Protein AF-A0A2P5WLY3-F1 (afdb_monomer)

pLDDT: mean 78.1, std 9.96, range [48.72, 91.94]

Structure (mmCIF, N/CA/C/O backbone):
data_AF-A0A2P5WLY3-F1
#
_entry.id   AF-A0A2P5WLY3-F1
#
loop_
_atom_site.group_PDB
_atom_site.id
_atom_site.type_symbol
_atom_site.label_atom_id
_atom_site.label_alt_id
_atom_site.label_comp_id
_atom_site.label_asym_id
_atom_site.label_entity_id
_atom_site.label_seq_id
_atom_site.pdbx_PDB_ins_code
_atom_site.Cartn_x
_atom_site.Cartn_y
_atom_site.Cartn_z
_atom_site.occupancy
_atom_site.B_iso_or_equiv
_atom_site.auth_seq_id
_atom_site.auth_comp_id
_atom_site.auth_asym_id
_atom_site.auth_atom_id
_atom_site.pdbx_PDB_model_num
ATOM 1 N N . MET A 1 1 ? 1.131 -10.738 -15.470 1.00 48.72 1 MET A N 1
ATOM 2 C CA . MET A 1 1 ? 1.550 -10.170 -14.167 1.00 48.72 1 MET A CA 1
ATOM 3 C C . MET A 1 1 ? 1.816 -11.318 -13.208 1.00 48.72 1 MET A C 1
ATOM 5 O O . MET A 1 1 ? 1.008 -12.237 -13.180 1.00 48.72 1 MET A O 1
ATOM 9 N N . GLN A 1 2 ? 2.926 -11.305 -12.468 1.00 55.12 2 GLN A N 1
ATOM 10 C CA . GLN A 1 2 ? 3.173 -12.323 -11.440 1.00 55.12 2 GLN A CA 1
ATOM 11 C C . GLN A 1 2 ? 2.247 -12.084 -10.231 1.00 55.12 2 GLN A C 1
ATOM 13 O O . GLN A 1 2 ? 2.078 -10.929 -9.822 1.00 55.12 2 GLN A O 1
ATOM 18 N N . PRO A 1 3 ? 1.616 -13.134 -9.677 1.00 58.47 3 PRO A N 1
ATOM 19 C CA . PRO A 1 3 ? 0.773 -13.006 -8.500 1.00 58.47 3 PRO A CA 1
ATOM 20 C C . PRO A 1 3 ? 1.634 -12.713 -7.271 1.00 58.47 3 PRO A C 1
ATOM 22 O O . PRO A 1 3 ? 2.699 -13.298 -7.076 1.00 58.47 3 PRO A O 1
ATOM 25 N N . LEU A 1 4 ? 1.154 -11.805 -6.429 1.00 64.69 4 LEU A N 1
ATOM 26 C CA . LEU A 1 4 ? 1.794 -11.501 -5.158 1.00 64.69 4 LEU A CA 1
ATOM 27 C C . LEU A 1 4 ? 1.808 -12.759 -4.265 1.00 64.69 4 LEU A C 1
ATOM 29 O O . LEU A 1 4 ? 0.765 -13.412 -4.138 1.00 64.69 4 LEU A O 1
ATOM 33 N N . PRO A 1 5 ? 2.927 -13.087 -3.592 1.00 77.06 5 PRO A N 1
ATOM 34 C CA . PRO A 1 5 ? 2.974 -14.225 -2.685 1.00 77.06 5 PRO A CA 1
ATOM 35 C C . PRO A 1 5 ? 1.998 -14.012 -1.522 1.00 77.06 5 PRO A C 1
ATOM 37 O O . PRO A 1 5 ? 2.164 -13.086 -0.728 1.00 77.06 5 PRO A O 1
ATOM 40 N N . LEU A 1 6 ? 0.991 -14.882 -1.399 1.00 75.50 6 LEU A N 1
ATOM 41 C CA . LEU A 1 6 ? -0.061 -14.776 -0.378 1.00 75.50 6 LEU A CA 1
ATOM 42 C C . LEU A 1 6 ? 0.517 -14.621 1.037 1.00 75.50 6 LEU A C 1
ATOM 44 O O . LEU A 1 6 ? 0.037 -13.799 1.808 1.00 75.50 6 LEU A O 1
ATOM 48 N N . ARG A 1 7 ? 1.589 -15.357 1.350 1.00 76.31 7 ARG A N 1
ATOM 49 C CA . ARG A 1 7 ? 2.266 -15.312 2.653 1.00 76.31 7 ARG A CA 1
ATOM 50 C C . ARG A 1 7 ? 2.779 -13.913 3.007 1.00 76.31 7 ARG A C 1
ATOM 52 O O . ARG A 1 7 ? 2.525 -13.440 4.106 1.00 76.31 7 ARG A O 1
ATOM 59 N N . ALA A 1 8 ? 3.416 -13.228 2.058 1.00 74.12 8 ALA A N 1
ATOM 60 C CA . ALA A 1 8 ? 3.958 -11.892 2.291 1.00 74.12 8 ALA A CA 1
ATOM 61 C C . ALA A 1 8 ? 2.843 -10.869 2.566 1.00 74.12 8 ALA A C 1
ATOM 63 O O . ALA A 1 8 ? 2.964 -10.034 3.457 1.00 74.12 8 ALA A O 1
ATOM 64 N N . ALA A 1 9 ? 1.718 -10.978 1.856 1.00 71.38 9 ALA A N 1
ATOM 65 C CA . ALA A 1 9 ? 0.553 -10.142 2.118 1.00 71.38 9 ALA A CA 1
ATOM 66 C C . ALA A 1 9 ? -0.061 -10.423 3.507 1.00 71.38 9 ALA A C 1
ATOM 68 O O . ALA A 1 9 ? -0.432 -9.490 4.216 1.00 71.38 9 ALA A O 1
ATOM 69 N N . GLN A 1 10 ? -0.131 -11.693 3.923 1.00 76.75 10 GLN A N 1
ATOM 70 C CA . GLN A 1 10 ? -0.659 -12.084 5.236 1.00 76.75 10 GLN A CA 1
ATOM 71 C C . GLN A 1 10 ? 0.210 -11.570 6.390 1.00 76.75 10 GLN A C 1
ATOM 73 O O . GLN A 1 10 ? -0.325 -11.048 7.368 1.00 76.75 10 GLN A O 1
ATOM 78 N N . ASP A 1 11 ? 1.535 -11.690 6.273 1.00 78.94 11 ASP A N 1
ATOM 79 C CA . ASP A 1 11 ? 2.481 -11.213 7.289 1.00 78.94 11 ASP A CA 1
ATOM 80 C C . ASP A 1 11 ? 2.361 -9.696 7.492 1.00 78.94 11 ASP A C 1
ATOM 82 O O . ASP A 1 11 ? 2.339 -9.197 8.619 1.00 78.94 11 ASP A O 1
ATOM 86 N N . LEU A 1 12 ? 2.175 -8.965 6.397 1.00 74.06 12 LEU A N 1
ATOM 87 C CA . LEU A 1 12 ? 1.971 -7.528 6.418 1.00 74.06 12 LEU A CA 1
ATOM 88 C C . LEU A 1 12 ? 0.653 -7.093 7.079 1.00 74.06 12 LEU A C 1
ATOM 90 O O . LEU A 1 12 ? 0.618 -6.085 7.783 1.00 74.06 12 LEU A O 1
ATOM 94 N N . VAL A 1 13 ? -0.439 -7.839 6.904 1.00 72.31 13 VAL A N 1
ATOM 95 C CA . VAL A 1 13 ? -1.706 -7.488 7.567 1.00 72.31 13 VAL A CA 1
ATOM 96 C C . VAL A 1 13 ? -1.710 -7.867 9.044 1.00 72.31 13 VAL A C 1
ATOM 98 O O . VAL A 1 13 ? -2.267 -7.126 9.856 1.00 72.31 13 VAL A O 1
ATOM 101 N N . ARG A 1 14 ? -1.020 -8.945 9.434 1.00 76.75 14 ARG A N 1
ATOM 102 C CA . ARG A 1 14 ? -0.769 -9.243 10.855 1.00 76.75 14 ARG A CA 1
ATOM 103 C C . ARG A 1 14 ? -0.043 -8.101 11.556 1.00 76.75 14 ARG A C 1
ATOM 105 O O . ARG A 1 14 ? -0.364 -7.797 12.701 1.00 76.75 14 ARG A O 1
ATOM 112 N N . PHE A 1 15 ? 0.896 -7.458 10.867 1.00 71.38 15 PHE A N 1
ATOM 113 C CA . PHE A 1 15 ? 1.606 -6.299 11.394 1.00 71.38 15 PHE A CA 1
ATOM 114 C C . PHE A 1 15 ? 0.650 -5.139 11.708 1.00 71.38 15 PHE A C 1
ATOM 116 O O . PHE A 1 15 ? 0.653 -4.647 12.832 1.00 71.38 15 PHE A O 1
ATOM 123 N N . LEU A 1 16 ? -0.258 -4.788 10.789 1.00 67.00 16 LEU A N 1
ATOM 124 C CA . LEU A 1 16 ? -1.274 -3.748 11.025 1.00 67.00 16 LEU A CA 1
ATOM 125 C C . LEU A 1 16 ? -2.272 -4.076 12.143 1.00 67.00 16 LEU A C 1
ATOM 127 O O . LEU A 1 16 ? -2.874 -3.175 12.719 1.00 67.00 16 LEU A O 1
ATOM 131 N N . HIS A 1 17 ? -2.490 -5.358 12.433 1.00 71.69 17 HIS A N 1
ATOM 132 C CA . HIS A 1 17 ? -3.401 -5.783 13.495 1.00 71.69 17 HIS A CA 1
ATOM 133 C C . HIS A 1 17 ? -2.794 -5.654 14.895 1.00 71.69 17 HIS A C 1
ATOM 135 O O . HIS A 1 17 ? -3.508 -5.853 15.882 1.00 71.69 17 HIS A O 1
ATOM 141 N N . GLN A 1 18 ? -1.506 -5.315 15.014 1.00 69.94 18 GLN A N 1
ATOM 142 C CA . GLN A 1 18 ? -0.886 -5.153 16.322 1.00 69.94 18 GLN A CA 1
ATOM 143 C C . GLN A 1 18 ? -1.520 -3.986 17.103 1.00 69.94 18 GLN A C 1
ATOM 145 O O . GLN A 1 18 ? -1.856 -2.954 16.516 1.00 69.94 18 GLN A O 1
ATOM 150 N N . PRO A 1 19 ? -1.627 -4.090 18.444 1.00 67.69 19 PRO A N 1
ATOM 151 C CA . PRO A 1 19 ? -2.237 -3.059 19.292 1.00 67.69 19 PRO A CA 1
ATOM 152 C C . PRO A 1 19 ? -1.613 -1.669 19.129 1.00 67.69 19 PRO A C 1
ATOM 154 O O . PRO A 1 19 ? -2.285 -0.658 19.326 1.00 67.69 19 PRO A O 1
ATOM 157 N N . ILE A 1 20 ? -0.337 -1.623 18.736 1.00 65.69 20 ILE A N 1
ATOM 158 C CA . ILE A 1 20 ? 0.401 -0.393 18.441 1.00 65.69 20 ILE A CA 1
ATOM 159 C C . ILE A 1 20 ? -0.327 0.424 17.366 1.00 65.69 20 ILE A C 1
ATOM 161 O O . ILE A 1 20 ? -0.519 1.619 17.560 1.00 65.69 20 ILE A O 1
ATOM 165 N N . TYR A 1 21 ? -0.829 -0.214 16.305 1.00 63.91 21 TYR A N 1
ATOM 166 C CA . TYR A 1 21 ?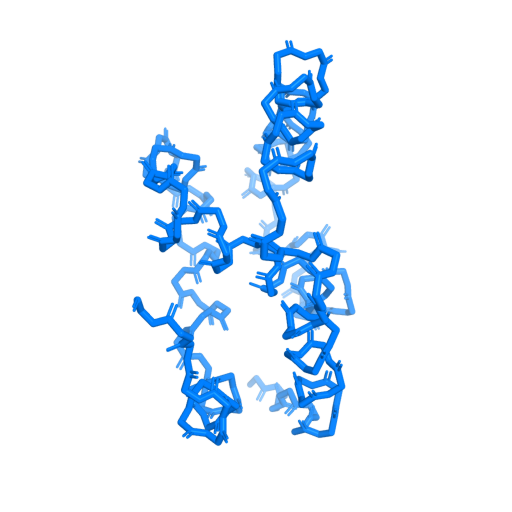 -1.518 0.457 15.198 1.00 63.91 21 TYR A CA 1
ATOM 167 C C . TYR A 1 21 ? -2.953 0.889 15.534 1.00 63.91 21 TYR A C 1
ATOM 169 O O . TYR A 1 21 ? -3.497 1.761 14.863 1.00 63.91 21 TYR A O 1
ATOM 177 N N . ARG A 1 22 ? -3.565 0.339 16.594 1.00 65.75 22 ARG A N 1
ATOM 178 C CA . ARG A 1 22 ? -4.923 0.705 17.050 1.00 65.75 22 ARG A CA 1
ATOM 179 C C . ARG A 1 22 ? -4.948 1.813 18.114 1.00 65.75 22 ARG A C 1
ATOM 181 O O . ARG A 1 22 ? -6.019 2.316 18.444 1.00 65.75 22 ARG A O 1
ATOM 188 N N . ASN A 1 23 ? -3.801 2.207 18.668 1.00 69.38 23 ASN A N 1
ATOM 189 C CA . ASN A 1 23 ? -3.732 3.144 19.793 1.00 69.38 23 ASN A CA 1
ATOM 190 C C . ASN A 1 23 ? -3.788 4.621 19.342 1.00 69.38 23 ASN A C 1
ATOM 192 O O . ASN A 1 23 ? -3.161 5.017 18.360 1.00 69.38 23 ASN A O 1
ATOM 196 N N . GLN A 1 24 ? -4.465 5.476 20.116 1.00 68.69 24 GLN A N 1
ATOM 197 C CA . GLN A 1 24 ? -4.499 6.930 19.925 1.00 68.69 24 GLN A CA 1
ATOM 198 C C . GLN A 1 24 ? -3.102 7.572 19.882 1.00 68.69 24 GLN A C 1
ATOM 200 O O . GLN A 1 24 ? -2.883 8.503 19.110 1.00 68.69 24 GLN A O 1
ATOM 205 N N . ARG A 1 25 ? -2.124 7.047 20.634 1.00 71.62 25 ARG A N 1
ATOM 206 C CA . ARG A 1 25 ? -0.726 7.516 20.560 1.00 71.62 25 ARG A CA 1
ATOM 207 C C . ARG A 1 25 ? -0.112 7.330 19.170 1.00 71.62 25 ARG A C 1
ATOM 209 O O . ARG A 1 25 ? 0.605 8.207 18.703 1.00 71.62 25 ARG A O 1
ATOM 216 N N . PHE A 1 26 ? -0.422 6.225 18.496 1.00 74.44 26 PHE A N 1
ATOM 217 C CA . PHE A 1 26 ? 0.050 5.973 17.137 1.00 74.44 26 PHE A CA 1
ATOM 218 C C . PHE A 1 26 ? -0.671 6.853 16.114 1.00 74.44 26 PHE A C 1
ATOM 220 O O . PHE A 1 26 ? -0.029 7.374 15.208 1.00 74.44 26 PHE A O 1
ATOM 227 N N . LYS A 1 27 ? -1.974 7.107 16.299 1.00 70.19 27 LYS A N 1
ATOM 228 C CA . LYS A 1 27 ? -2.722 8.073 15.473 1.00 70.19 27 LYS A CA 1
ATOM 229 C C . LYS A 1 27 ? -2.112 9.477 15.551 1.00 70.19 27 LYS A C 1
ATOM 231 O O . LYS A 1 27 ? -1.902 10.101 14.518 1.00 70.19 27 LYS A O 1
ATOM 236 N N . LEU A 1 28 ? -1.756 9.938 16.753 1.00 72.25 28 LEU A N 1
ATOM 237 C CA . LEU A 1 28 ? -1.082 11.227 16.960 1.00 72.25 28 LEU A CA 1
ATOM 238 C C . LEU A 1 28 ? 0.321 11.255 16.344 1.00 72.25 28 LEU A C 1
ATOM 240 O O . LEU A 1 28 ? 0.683 12.225 15.683 1.00 72.25 28 LEU A O 1
ATOM 244 N N . TRP A 1 29 ? 1.091 10.180 16.519 1.00 77.12 29 TRP A N 1
ATOM 245 C CA . TRP A 1 29 ? 2.399 10.035 15.882 1.00 77.12 29 TRP A CA 1
ATOM 246 C C . TRP A 1 29 ? 2.297 10.066 14.350 1.00 77.12 29 TRP A C 1
ATOM 248 O O . TRP A 1 29 ? 3.100 10.730 13.702 1.00 77.12 29 TRP A O 1
ATOM 258 N N . LEU A 1 30 ? 1.275 9.432 13.769 1.00 71.19 30 LEU A N 1
ATOM 259 C CA . LEU A 1 30 ? 0.987 9.489 12.336 1.00 71.19 30 LEU A CA 1
ATOM 260 C C . LEU A 1 30 ? 0.588 10.883 11.862 1.00 71.19 30 LEU A C 1
ATOM 262 O O . LEU A 1 30 ? 1.051 11.305 10.808 1.00 71.19 30 LEU A O 1
ATOM 266 N N . SER A 1 31 ? -0.253 11.596 12.613 1.00 69.62 31 SER A N 1
ATOM 267 C CA . SER A 1 31 ? -0.587 12.992 12.307 1.00 69.62 31 SER A CA 1
ATOM 268 C C . SER A 1 31 ? 0.655 13.884 12.347 1.00 69.62 31 SER A C 1
ATOM 270 O O . SER A 1 31 ? 0.841 14.707 11.458 1.00 69.62 31 SER A O 1
ATOM 272 N N . TYR A 1 32 ? 1.552 13.683 13.316 1.00 71.38 32 TYR A N 1
ATOM 273 C CA . TYR A 1 32 ? 2.836 14.385 13.364 1.00 71.38 32 TYR A CA 1
ATOM 274 C C . TYR A 1 32 ? 3.709 14.046 12.147 1.00 71.38 32 TYR A C 1
ATOM 276 O O . TYR A 1 32 ? 4.178 14.940 11.444 1.00 71.38 32 TYR A O 1
ATOM 284 N N . PHE A 1 33 ? 3.878 12.757 11.840 1.00 68.69 33 PHE A N 1
ATOM 285 C CA . PHE A 1 33 ? 4.637 12.317 10.669 1.00 68.69 33 PHE A CA 1
ATOM 286 C C . PHE A 1 33 ? 4.049 12.831 9.361 1.00 68.69 33 PHE A C 1
ATOM 288 O O . PHE A 1 33 ? 4.796 13.114 8.440 1.00 68.69 33 PHE A O 1
ATOM 295 N N . GLU A 1 34 ? 2.734 12.972 9.252 1.00 66.25 34 GLU A N 1
ATOM 296 C CA . GLU A 1 34 ? 2.099 13.529 8.065 1.00 66.25 34 GLU A CA 1
ATOM 297 C C . GLU A 1 34 ? 2.414 15.014 7.881 1.00 66.25 34 GLU A C 1
ATOM 29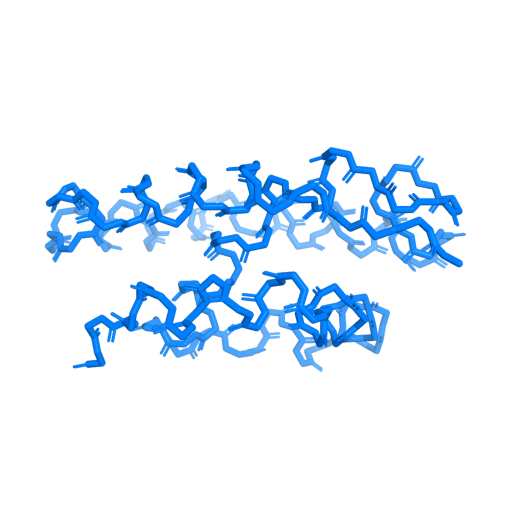9 O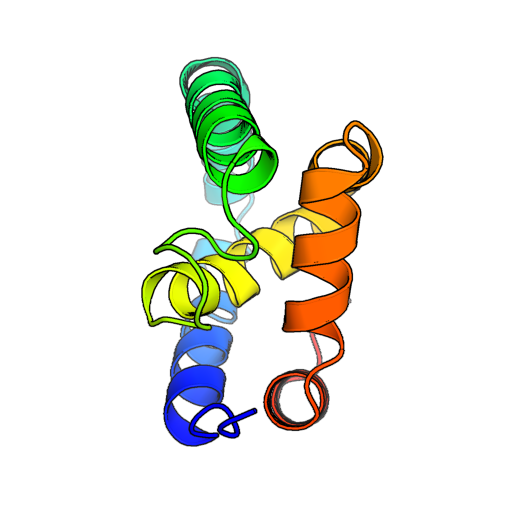 O . GLU A 1 34 ? 2.801 15.413 6.783 1.00 66.25 34 GLU A O 1
ATOM 304 N N . ILE A 1 35 ? 2.298 15.806 8.949 1.00 68.44 35 ILE A N 1
ATOM 305 C CA . ILE A 1 35 ? 2.556 17.251 8.917 1.00 68.44 35 ILE A CA 1
ATOM 306 C C . ILE A 1 35 ? 4.014 17.532 8.533 1.00 68.44 35 ILE A C 1
ATOM 308 O O . ILE A 1 35 ? 4.277 18.443 7.752 1.00 68.44 35 ILE A O 1
ATOM 312 N N . TYR A 1 36 ? 4.956 16.732 9.041 1.00 65.00 36 TYR A N 1
ATOM 313 C CA . TYR A 1 36 ? 6.388 16.980 8.841 1.00 65.00 36 TYR A CA 1
ATOM 314 C C . TYR A 1 36 ? 7.044 16.128 7.740 1.00 65.00 36 TYR A C 1
ATOM 316 O O . TYR A 1 36 ? 8.036 16.548 7.153 1.00 65.00 36 TYR A O 1
ATOM 324 N N . GLY A 1 37 ? 6.510 14.947 7.434 1.00 67.25 37 GLY A N 1
ATOM 325 C CA . GLY A 1 37 ? 7.101 13.969 6.508 1.00 67.25 37 GLY A CA 1
ATOM 326 C C . GLY A 1 37 ? 6.134 13.386 5.471 1.00 67.25 37 GLY A C 1
ATOM 327 O O . GLY A 1 37 ? 6.580 12.831 4.466 1.00 67.25 37 GLY A O 1
ATOM 328 N N . GLY A 1 38 ? 4.819 13.548 5.644 1.00 69.25 38 GLY A N 1
ATOM 329 C CA . GLY A 1 38 ? 3.806 13.056 4.705 1.00 69.25 38 GLY A CA 1
ATOM 330 C C . GLY A 1 38 ? 3.932 13.708 3.334 1.00 69.25 38 GLY A C 1
ATOM 331 O O . GLY A 1 38 ? 3.820 13.028 2.314 1.00 69.25 38 GLY A O 1
ATOM 332 N N . LEU A 1 39 ? 4.274 15.000 3.306 1.00 71.25 39 LEU A N 1
ATOM 333 C CA . LEU A 1 39 ? 4.544 15.720 2.063 1.00 71.25 3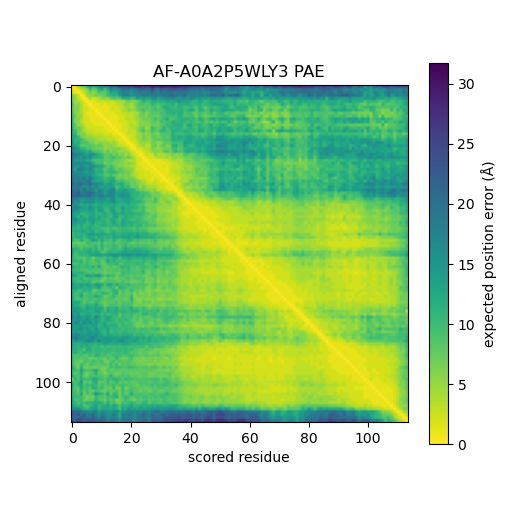9 LEU A CA 1
ATOM 334 C C . LEU A 1 39 ? 5.712 15.097 1.285 1.00 71.25 39 LEU A C 1
ATOM 336 O O . LEU A 1 39 ? 5.628 14.945 0.071 1.00 71.25 39 LEU A O 1
ATOM 340 N N . ALA A 1 40 ? 6.781 14.688 1.974 1.00 77.69 40 ALA A N 1
ATOM 341 C CA . ALA A 1 40 ? 7.951 14.085 1.337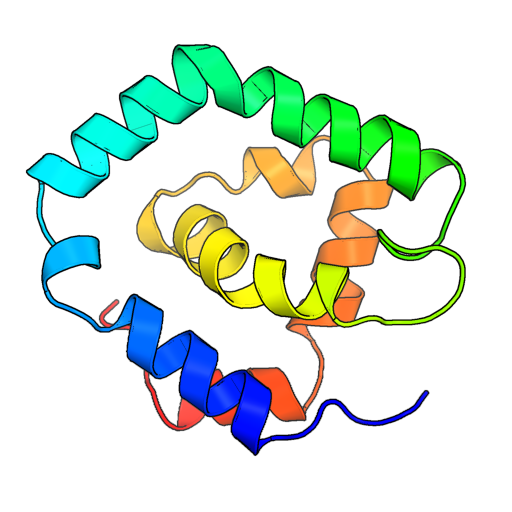 1.00 77.69 40 ALA A CA 1
ATOM 342 C C . ALA A 1 40 ? 7.623 12.722 0.707 1.00 77.69 40 ALA A C 1
ATOM 344 O O . ALA A 1 40 ? 8.065 12.434 -0.405 1.00 77.69 40 ALA A O 1
ATOM 345 N N . ILE A 1 41 ? 6.804 11.907 1.377 1.00 76.12 41 ILE A N 1
ATOM 346 C CA . ILE A 1 41 ? 6.352 10.610 0.850 1.00 76.12 41 ILE A CA 1
ATOM 347 C C . ILE A 1 41 ? 5.448 10.812 -0.370 1.00 76.12 41 ILE A C 1
ATOM 349 O O . ILE A 1 41 ? 5.637 10.152 -1.392 1.00 76.12 41 ILE A O 1
ATOM 353 N N . LEU A 1 42 ? 4.507 11.757 -0.299 1.00 77.81 42 LEU A N 1
ATOM 354 C CA . LEU A 1 42 ? 3.612 12.056 -1.416 1.00 77.81 42 LEU A CA 1
ATOM 355 C C . LEU A 1 42 ? 4.385 12.584 -2.634 1.00 77.81 42 LEU A C 1
ATOM 357 O O . LEU A 1 42 ? 4.127 12.165 -3.762 1.00 77.81 42 LEU A O 1
ATOM 361 N N . LEU A 1 43 ? 5.378 13.450 -2.407 1.00 80.75 43 LEU A N 1
ATOM 362 C CA . LEU A 1 43 ? 6.284 13.932 -3.450 1.00 80.75 43 LEU A CA 1
ATOM 363 C C . LEU A 1 43 ? 7.107 12.789 -4.054 1.00 80.75 43 LEU A C 1
ATOM 365 O O . LEU A 1 43 ? 7.239 12.717 -5.274 1.00 80.75 43 LEU A O 1
ATOM 369 N N . ALA A 1 44 ? 7.615 11.864 -3.236 1.00 83.31 44 ALA A N 1
ATOM 370 C CA . ALA A 1 44 ? 8.342 10.695 -3.724 1.00 83.31 44 ALA A CA 1
ATOM 371 C C . ALA A 1 44 ? 7.456 9.800 -4.607 1.00 83.31 44 ALA A C 1
ATOM 373 O O . ALA A 1 44 ? 7.880 9.411 -5.698 1.00 83.31 44 ALA A O 1
ATOM 374 N N . TYR A 1 45 ? 6.213 9.529 -4.192 1.00 85.38 45 TYR A N 1
ATOM 375 C CA . TYR A 1 45 ? 5.239 8.796 -5.007 1.00 85.38 45 TYR A CA 1
ATOM 376 C C . TYR A 1 45 ? 4.962 9.514 -6.322 1.00 85.38 45 TYR A C 1
ATOM 378 O O . TYR A 1 45 ? 5.040 8.899 -7.382 1.00 85.38 45 TYR A O 1
ATOM 386 N N . PHE A 1 46 ? 4.708 10.821 -6.276 1.00 83.81 46 PHE A N 1
ATOM 387 C CA . PHE A 1 46 ? 4.450 11.617 -7.470 1.00 83.81 46 PHE A CA 1
ATOM 388 C C . PHE A 1 46 ? 5.627 11.583 -8.458 1.00 83.81 46 PHE A C 1
ATOM 390 O O . PHE A 1 46 ? 5.447 11.293 -9.642 1.00 83.81 46 PHE A O 1
ATOM 397 N N . LEU A 1 47 ? 6.852 11.819 -7.983 1.00 87.19 47 LEU A N 1
ATOM 398 C CA . LEU A 1 47 ? 8.054 11.820 -8.822 1.00 87.19 47 LEU A CA 1
ATOM 399 C C . LEU A 1 47 ? 8.337 10.450 -9.442 1.00 87.19 47 LEU A C 1
ATOM 401 O O . LEU A 1 47 ? 8.807 10.370 -10.578 1.00 87.19 47 LEU A O 1
ATOM 405 N N . ARG A 1 48 ? 8.063 9.369 -8.709 1.00 89.69 48 ARG A N 1
ATOM 406 C CA . ARG A 1 48 ? 8.330 8.007 -9.172 1.00 89.69 48 ARG A CA 1
ATOM 407 C C . ARG A 1 48 ? 7.245 7.502 -10.122 1.00 89.69 48 ARG A C 1
ATOM 409 O O . ARG A 1 48 ? 7.587 6.993 -11.188 1.00 89.69 48 ARG A O 1
ATOM 416 N N . LEU A 1 49 ? 5.974 7.694 -9.769 1.00 89.31 49 LEU A N 1
ATOM 417 C CA . LEU A 1 49 ? 4.806 7.197 -10.508 1.00 89.31 49 LEU A CA 1
ATOM 418 C C . LEU A 1 49 ? 4.417 8.074 -11.709 1.00 89.31 49 LEU A C 1
ATOM 420 O O . LEU A 1 49 ? 3.674 7.638 -12.583 1.00 89.31 49 LEU A O 1
ATOM 424 N N . SER A 1 50 ? 4.938 9.303 -11.796 1.00 88.31 50 SER A N 1
ATOM 425 C CA . SER A 1 50 ? 4.845 10.104 -13.029 1.00 88.31 50 SER A CA 1
ATOM 426 C C . SER A 1 50 ? 5.703 9.541 -14.164 1.00 88.31 50 SER A C 1
ATOM 428 O O . SER A 1 50 ? 5.406 9.792 -15.330 1.00 88.31 50 SER A O 1
ATOM 430 N N . LYS A 1 51 ? 6.758 8.784 -13.835 1.00 89.06 51 LYS A N 1
ATOM 431 C CA . LYS A 1 51 ? 7.708 8.215 -14.803 1.00 89.06 51 LYS A CA 1
ATOM 432 C C . LYS A 1 51 ? 7.577 6.706 -14.968 1.00 89.06 51 LYS A C 1
ATOM 434 O O . LYS A 1 51 ? 7.914 6.194 -16.025 1.00 89.06 51 LYS A O 1
ATOM 439 N N . ASN A 1 52 ? 7.123 6.009 -13.930 1.00 90.19 52 ASN A N 1
ATOM 440 C CA . ASN A 1 52 ? 7.086 4.552 -13.873 1.00 90.19 52 ASN A CA 1
ATOM 441 C C . ASN A 1 52 ? 5.700 4.062 -13.461 1.00 90.19 52 ASN A C 1
ATOM 443 O O . ASN A 1 52 ? 4.977 4.756 -12.749 1.00 90.19 52 ASN A O 1
ATOM 447 N N . LYS A 1 53 ? 5.350 2.833 -13.848 1.00 87.62 53 LYS A N 1
ATOM 448 C CA . LYS A 1 53 ? 4.071 2.225 -13.453 1.00 87.62 53 LYS A CA 1
ATOM 449 C C . LYS A 1 53 ? 4.014 1.861 -11.960 1.00 87.62 53 LYS A C 1
ATOM 451 O O . LYS A 1 53 ? 2.949 1.931 -11.353 1.00 87.62 53 LYS A O 1
ATOM 456 N N . TYR A 1 54 ? 5.147 1.475 -11.381 1.00 90.38 54 TYR A N 1
ATOM 457 C CA . TYR A 1 54 ? 5.301 1.045 -9.992 1.00 90.38 54 TYR A CA 1
ATOM 458 C C . TYR A 1 54 ? 6.437 1.811 -9.307 1.00 90.38 54 TYR A C 1
ATOM 460 O O . TYR A 1 54 ? 7.265 2.456 -9.957 1.00 90.38 54 TYR A O 1
ATOM 468 N N . LEU A 1 55 ? 6.524 1.726 -7.979 1.00 87.56 55 LEU A N 1
ATOM 469 C CA . LEU A 1 55 ? 7.531 2.455 -7.204 1.00 87.56 55 LEU A CA 1
ATOM 470 C C . LEU A 1 55 ? 8.966 2.029 -7.552 1.00 87.56 55 LEU A C 1
ATOM 472 O O . LEU A 1 55 ? 9.877 2.856 -7.550 1.00 87.56 55 LEU A O 1
ATOM 476 N N . ALA A 1 56 ? 9.192 0.765 -7.909 1.00 87.56 56 ALA A N 1
ATOM 477 C CA . ALA A 1 56 ? 10.517 0.298 -8.317 1.00 87.56 56 ALA A CA 1
ATOM 478 C C . ALA A 1 56 ? 10.805 0.431 -9.823 1.00 87.56 56 ALA A C 1
ATOM 480 O O . ALA A 1 56 ? 11.946 0.208 -10.219 1.00 87.56 56 ALA A O 1
ATOM 481 N N . GLY A 1 57 ? 9.831 0.822 -10.652 1.00 87.12 57 GLY A N 1
ATOM 482 C CA . GLY A 1 57 ? 9.975 0.848 -12.110 1.00 87.12 57 GLY A CA 1
ATOM 483 C C . GLY A 1 57 ? 8.753 0.263 -12.816 1.00 87.12 57 GLY A C 1
ATOM 484 O O . GLY A 1 57 ? 7.615 0.530 -12.435 1.00 87.12 57 GLY A O 1
ATOM 485 N N . ASP A 1 58 ? 8.981 -0.560 -13.836 1.00 88.12 58 ASP A N 1
ATOM 486 C CA . ASP A 1 58 ? 7.909 -1.073 -14.704 1.00 88.12 58 ASP A CA 1
ATOM 487 C C . ASP A 1 58 ? 7.260 -2.374 -14.213 1.00 88.12 58 ASP A C 1
ATOM 489 O O . ASP A 1 58 ? 6.244 -2.814 -14.755 1.00 88.12 58 ASP A O 1
ATOM 493 N N . PHE A 1 59 ? 7.805 -2.985 -13.157 1.00 87.12 59 PHE A N 1
ATOM 494 C CA . PHE A 1 59 ? 7.285 -4.218 -12.572 1.00 87.12 59 PHE A CA 1
ATOM 495 C C . PHE A 1 59 ? 6.886 -4.039 -11.108 1.00 87.12 59 PHE A C 1
ATOM 497 O O . PHE A 1 59 ? 7.491 -3.275 -10.357 1.00 87.12 59 PHE A O 1
ATOM 504 N N . PHE A 1 60 ? 5.865 -4.795 -10.707 1.00 85.25 60 PHE A N 1
ATOM 505 C CA . PHE A 1 60 ? 5.412 -4.850 -9.325 1.00 85.25 60 PHE A CA 1
ATOM 506 C C . PHE A 1 60 ? 6.500 -5.466 -8.440 1.00 85.25 60 PHE A C 1
ATOM 508 O O . PHE A 1 60 ? 6.965 -6.576 -8.710 1.00 85.25 60 PHE A O 1
ATOM 515 N N . SER A 1 61 ? 6.882 -4.762 -7.378 1.00 87.69 61 SER A N 1
ATOM 516 C CA . SER A 1 61 ? 8.043 -5.100 -6.558 1.00 87.69 61 SER A CA 1
ATOM 517 C C . SER A 1 61 ? 7.721 -5.171 -5.063 1.00 87.69 61 SER A C 1
ATOM 519 O O . SER A 1 61 ? 6.620 -4.849 -4.613 1.00 87.69 61 SER A O 1
ATOM 521 N N . LEU A 1 62 ? 8.725 -5.549 -4.265 1.00 84.31 62 LEU A N 1
ATOM 522 C CA . LEU A 1 62 ? 8.628 -5.512 -2.806 1.00 84.31 62 LEU A CA 1
ATOM 523 C C . LEU A 1 62 ? 8.352 -4.098 -2.270 1.00 84.31 62 LEU A C 1
ATOM 525 O O . LEU A 1 62 ? 7.690 -3.971 -1.243 1.00 84.31 62 LEU A O 1
ATOM 529 N N . ALA A 1 63 ? 8.813 -3.049 -2.963 1.00 86.94 63 ALA A N 1
ATOM 530 C CA . ALA A 1 63 ? 8.524 -1.677 -2.565 1.00 86.94 63 ALA A CA 1
ATOM 531 C C . ALA A 1 63 ? 7.007 -1.444 -2.562 1.00 86.94 63 ALA A C 1
ATOM 533 O O . ALA A 1 63 ? 6.443 -1.129 -1.520 1.00 86.94 63 ALA A O 1
ATOM 534 N N . ASP A 1 64 ? 6.324 -1.731 -3.672 1.00 88.25 64 ASP A N 1
ATOM 535 C CA . ASP A 1 64 ? 4.865 -1.593 -3.791 1.00 88.25 64 ASP A CA 1
ATOM 536 C C . ASP A 1 64 ? 4.117 -2.429 -2.744 1.00 88.25 64 ASP A C 1
ATOM 538 O O . ASP A 1 64 ? 3.176 -1.956 -2.104 1.00 88.25 64 ASP A O 1
ATOM 542 N N . LEU A 1 65 ? 4.588 -3.658 -2.516 1.00 86.69 65 LEU A N 1
ATOM 543 C CA . LEU A 1 65 ? 4.025 -4.555 -1.515 1.00 86.69 65 LEU A CA 1
ATOM 544 C C . LEU A 1 65 ? 4.134 -3.996 -0.091 1.00 86.69 65 LEU A C 1
ATOM 546 O O . LEU A 1 65 ? 3.163 -4.047 0.656 1.00 86.69 65 LEU A O 1
ATOM 550 N N . SER A 1 66 ? 5.293 -3.468 0.299 1.00 85.38 66 SER A N 1
ATOM 551 C CA . SER A 1 66 ? 5.499 -2.924 1.648 1.00 85.38 66 SER A CA 1
ATOM 552 C C . SER A 1 66 ? 4.606 -1.717 1.954 1.00 85.38 66 SER A C 1
ATOM 554 O O . SER A 1 66 ? 4.273 -1.478 3.114 1.00 85.38 66 SER A O 1
ATOM 556 N N . HIS A 1 67 ? 4.159 -0.997 0.919 1.00 84.75 67 HIS A N 1
ATOM 557 C CA . HIS A 1 67 ? 3.288 0.167 1.056 1.00 84.75 67 HIS A CA 1
ATOM 558 C C . HIS A 1 67 ? 1.786 -0.176 1.079 1.00 84.75 67 HIS A C 1
ATOM 560 O O . HIS A 1 67 ? 1.014 0.606 1.631 1.00 84.75 67 HIS A O 1
ATOM 566 N N . LEU A 1 68 ? 1.359 -1.340 0.569 1.00 86.81 68 LEU A N 1
ATOM 567 C CA . LEU A 1 68 ? -0.052 -1.781 0.554 1.00 86.81 68 LEU A CA 1
ATOM 568 C C . LEU A 1 68 ? -0.779 -1.666 1.910 1.00 86.81 68 LEU A C 1
ATOM 570 O O . LEU A 1 68 ? -1.843 -1.048 1.967 1.00 86.81 68 LEU A O 1
ATOM 574 N N . PRO A 1 69 ? -0.242 -2.214 3.015 1.00 83.62 69 PRO A N 1
ATOM 575 C CA . PRO A 1 69 ? -0.952 -2.250 4.290 1.00 83.62 69 PRO A CA 1
ATOM 576 C C . PRO A 1 69 ? -1.073 -0.852 4.888 1.00 83.62 69 PRO A C 1
ATOM 578 O O . PRO A 1 69 ? -2.132 -0.444 5.362 1.00 83.62 69 PRO A O 1
ATOM 581 N N . PHE A 1 70 ? 0.019 -0.097 4.834 1.00 79.75 70 PHE A N 1
ATOM 582 C CA . PHE A 1 70 ? 0.052 1.248 5.372 1.00 79.75 70 PHE A CA 1
ATOM 583 C C . PHE A 1 70 ? -0.912 2.172 4.621 1.00 79.75 70 PHE A C 1
ATOM 585 O O . PHE A 1 70 ? -1.708 2.867 5.248 1.00 79.75 70 PHE A O 1
ATOM 592 N N . THR A 1 71 ? -0.914 2.117 3.287 1.00 83.19 71 THR A N 1
ATOM 593 C CA . THR A 1 71 ? -1.844 2.899 2.467 1.00 83.19 71 THR A CA 1
ATOM 594 C C . THR A 1 71 ? -3.297 2.462 2.688 1.00 83.19 71 THR A C 1
ATOM 596 O O . THR A 1 71 ? -4.157 3.324 2.830 1.00 83.19 71 THR A O 1
ATOM 599 N N . GLN A 1 72 ? -3.583 1.160 2.842 1.00 85.00 72 GLN A N 1
ATOM 600 C CA . GLN A 1 72 ? -4.929 0.671 3.183 1.00 85.00 72 GLN A CA 1
ATOM 601 C C . GLN A 1 72 ? -5.425 1.241 4.519 1.00 85.00 72 GLN A C 1
ATOM 603 O O . GLN A 1 72 ? -6.585 1.635 4.634 1.00 85.00 72 GLN A O 1
ATOM 608 N N . TYR A 1 73 ? -4.549 1.288 5.527 1.00 79.50 73 TYR A N 1
ATOM 609 C CA . TYR A 1 73 ? -4.866 1.869 6.829 1.00 79.50 73 TYR A CA 1
ATOM 610 C C . TYR A 1 73 ? -5.131 3.379 6.723 1.00 79.50 73 TYR A C 1
ATOM 612 O O . TYR A 1 73 ? -6.094 3.877 7.299 1.00 79.50 73 TYR A O 1
ATOM 620 N N . LEU A 1 74 ? -4.323 4.112 5.954 1.00 78.56 74 LEU A N 1
ATOM 621 C CA . LEU A 1 74 ? -4.499 5.555 5.775 1.00 78.56 74 LEU A CA 1
ATOM 622 C C . LEU A 1 74 ? -5.789 5.907 5.025 1.00 78.56 74 LEU A C 1
ATOM 624 O O . LEU A 1 74 ? -6.542 6.768 5.480 1.00 78.56 74 LEU A O 1
ATOM 628 N N . VAL A 1 75 ? -6.048 5.235 3.903 1.00 81.44 75 VAL A N 1
ATOM 629 C CA . VAL A 1 75 ? -7.230 5.479 3.068 1.00 81.44 75 VAL A CA 1
ATOM 630 C C . VAL A 1 75 ? -8.499 5.058 3.814 1.00 81.44 75 VAL A C 1
ATOM 632 O O . VAL A 1 75 ? -9.435 5.839 3.883 1.00 81.44 75 VAL A O 1
ATOM 635 N N . GLY A 1 76 ? -8.513 3.879 4.448 1.00 79.19 76 GLY A N 1
ATOM 636 C CA . GLY A 1 76 ? -9.704 3.363 5.131 1.00 79.19 76 GLY A CA 1
ATOM 637 C C . GLY A 1 76 ? -9.945 3.927 6.537 1.00 79.19 76 GLY A C 1
ATOM 638 O O . GLY A 1 76 ? -10.999 4.483 6.810 1.00 79.19 76 GLY A O 1
ATOM 639 N N . GLN A 1 77 ? -8.990 3.766 7.460 1.00 72.00 77 GLN A N 1
ATOM 640 C CA . GLN A 1 77 ? -9.197 4.041 8.897 1.00 72.00 77 GLN A CA 1
ATOM 641 C C . GLN A 1 77 ? -8.947 5.500 9.288 1.00 72.00 77 GLN A C 1
ATOM 643 O O . GLN A 1 77 ? -9.474 5.975 10.292 1.00 72.00 77 GLN A O 1
ATOM 648 N N . MET A 1 78 ? -8.112 6.206 8.525 1.00 71.38 78 MET A N 1
ATOM 649 C CA . MET A 1 78 ? -7.764 7.600 8.808 1.00 71.38 78 MET A CA 1
ATOM 650 C C . MET A 1 78 ? -8.506 8.594 7.904 1.00 71.38 78 MET A C 1
ATOM 652 O O . MET A 1 78 ? -8.316 9.795 8.080 1.00 71.38 78 MET A O 1
ATOM 656 N N . GLY A 1 79 ? -9.325 8.122 6.953 1.00 74.75 79 GLY A N 1
ATOM 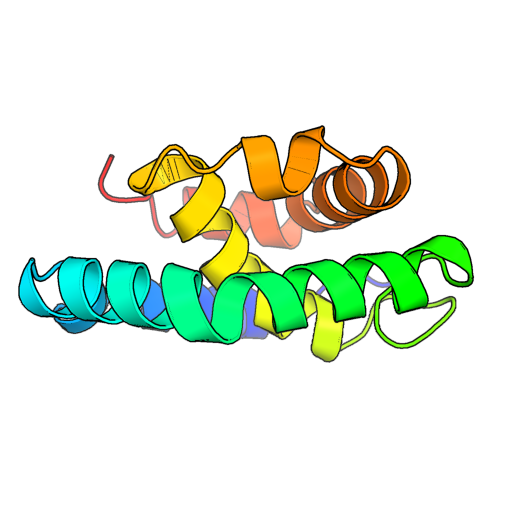657 C CA . GLY A 1 79 ? -10.081 8.971 6.024 1.00 74.75 79 GLY A CA 1
ATOM 658 C C . GLY A 1 79 ? -9.199 9.802 5.087 1.00 74.75 79 GLY A C 1
ATOM 659 O O . GLY A 1 79 ? -9.592 10.880 4.648 1.00 74.75 79 GLY A O 1
ATOM 660 N N . LYS A 1 80 ? -7.974 9.342 4.801 1.00 76.50 80 LYS A N 1
ATOM 661 C CA . LYS A 1 80 ? -6.975 10.089 4.013 1.00 76.50 80 LYS A CA 1
ATOM 662 C C . LYS A 1 80 ? -6.985 9.713 2.539 1.00 76.50 80 LYS A C 1
ATOM 664 O O . LYS A 1 80 ? -5.943 9.608 1.891 1.00 76.50 80 LYS A O 1
ATOM 669 N N . GLU A 1 81 ? -8.175 9.522 1.994 1.00 77.94 81 GLU A N 1
ATOM 670 C CA . GLU A 1 81 ? -8.395 9.151 0.594 1.00 77.94 81 GLU A CA 1
ATOM 671 C C . GLU A 1 81 ? -7.744 10.154 -0.377 1.00 77.94 81 GLU A C 1
ATOM 673 O O . GLU A 1 81 ? -7.209 9.744 -1.411 1.00 77.94 81 GLU A O 1
ATOM 678 N N . TYR A 1 82 ? -7.664 11.439 0.008 1.00 78.00 82 TYR A N 1
ATOM 679 C CA . TYR A 1 82 ? -6.999 12.508 -0.756 1.00 78.00 82 TYR A CA 1
ATOM 680 C C . TYR A 1 82 ? -5.547 12.191 -1.140 1.00 78.00 82 TYR A C 1
ATOM 682 O O . TYR A 1 82 ? -5.059 12.681 -2.157 1.00 78.00 82 TYR A O 1
ATOM 690 N N . MET A 1 83 ? -4.846 11.354 -0.366 1.00 73.81 83 MET A N 1
ATOM 691 C CA . MET A 1 83 ? -3.475 10.941 -0.684 1.00 73.81 83 MET A CA 1
ATOM 692 C C . MET A 1 83 ? -3.402 10.109 -1.969 1.00 73.81 83 MET A C 1
ATOM 694 O O . MET A 1 83 ? -2.389 10.137 -2.665 1.00 73.81 83 MET A O 1
ATOM 698 N N . THR A 1 84 ? -4.475 9.383 -2.285 1.00 76.19 84 THR A N 1
ATOM 699 C CA . THR A 1 84 ? -4.594 8.572 -3.502 1.00 76.19 84 THR A CA 1
ATOM 700 C C . THR A 1 84 ? -5.378 9.282 -4.602 1.00 76.19 84 THR A C 1
ATOM 702 O O . THR A 1 84 ? -5.018 9.152 -5.768 1.00 76.19 84 THR A O 1
ATOM 705 N N . THR A 1 85 ? -6.380 10.098 -4.260 1.00 75.38 85 THR A N 1
ATOM 706 C CA . THR A 1 85 ? -7.264 10.737 -5.251 1.00 75.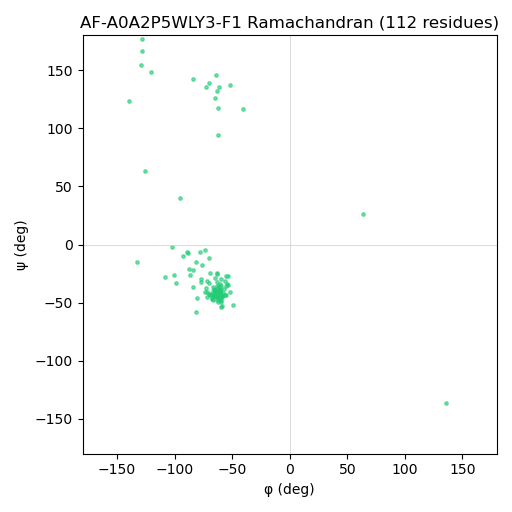38 85 THR A CA 1
ATOM 707 C C . THR A 1 85 ? -6.703 12.030 -5.852 1.00 75.38 85 THR A C 1
ATOM 709 O O . THR A 1 85 ? -7.069 12.381 -6.971 1.00 75.38 85 THR A O 1
ATOM 712 N N . ASN A 1 86 ? -5.757 12.713 -5.192 1.00 77.12 86 ASN A N 1
ATOM 713 C CA . ASN A 1 86 ? -5.173 13.966 -5.704 1.00 77.12 86 ASN A CA 1
ATOM 714 C C . ASN A 1 86 ? -4.265 13.795 -6.937 1.00 77.12 86 ASN A C 1
ATOM 716 O O . ASN A 1 86 ? -3.877 14.785 -7.556 1.00 77.12 86 ASN A O 1
ATOM 720 N N . SER A 1 87 ? -3.889 12.567 -7.307 1.00 80.50 87 SER A N 1
ATOM 721 C CA . SER A 1 87 ? -3.037 12.311 -8.471 1.00 80.50 87 SER A CA 1
ATOM 722 C C . SER A 1 87 ? -3.506 11.090 -9.241 1.00 80.50 87 SER A C 1
ATOM 724 O O . SER A 1 87 ? -3.503 9.980 -8.716 1.00 80.50 87 SER A O 1
ATOM 726 N N . LYS A 1 88 ? -3.790 11.273 -10.536 1.00 85.81 88 LYS A N 1
ATOM 727 C CA . LYS A 1 88 ? -4.169 10.182 -11.448 1.00 85.81 88 LYS A CA 1
ATOM 728 C C . LYS A 1 88 ? -3.164 9.024 -11.457 1.00 85.81 88 LYS A C 1
ATOM 730 O O . LYS A 1 88 ? -3.561 7.874 -11.585 1.00 85.81 88 LYS A O 1
ATOM 735 N N . HIS A 1 89 ? -1.870 9.321 -11.305 1.00 87.88 89 HIS A N 1
ATOM 736 C CA . HIS A 1 89 ? -0.809 8.310 -11.311 1.00 87.88 89 HIS A CA 1
ATOM 737 C C . HIS A 1 89 ? -0.796 7.501 -10.013 1.00 87.88 89 HIS A C 1
ATOM 739 O O . HIS A 1 89 ? -0.637 6.285 -10.047 1.00 87.88 89 HIS A O 1
ATOM 745 N N . VAL A 1 90 ? -0.996 8.174 -8.876 1.00 86.69 90 VAL A N 1
ATOM 746 C CA . VAL A 1 90 ? -1.046 7.524 -7.559 1.00 86.69 90 VAL A CA 1
ATOM 747 C C . VAL A 1 90 ? -2.337 6.726 -7.411 1.00 86.69 90 VAL A C 1
ATOM 749 O O . VAL A 1 90 ? -2.277 5.593 -6.951 1.00 86.69 90 VAL A O 1
ATOM 752 N N . SER A 1 91 ? -3.472 7.263 -7.870 1.00 87.81 91 SER A N 1
ATOM 753 C CA . SER A 1 91 ? -4.749 6.543 -7.913 1.00 87.81 91 SER A CA 1
ATOM 754 C C . SER A 1 91 ? -4.630 5.278 -8.757 1.00 87.81 91 SER A C 1
ATOM 756 O O . SER A 1 91 ? -4.877 4.194 -8.253 1.00 87.81 91 SER A O 1
ATOM 758 N N . ALA A 1 92 ? -4.151 5.385 -10.002 1.00 90.31 92 ALA A N 1
ATOM 759 C CA . ALA A 1 92 ? -4.017 4.226 -10.885 1.00 90.31 92 ALA A CA 1
ATOM 760 C C . ALA A 1 92 ? -3.071 3.153 -10.318 1.00 90.31 92 ALA A C 1
ATOM 762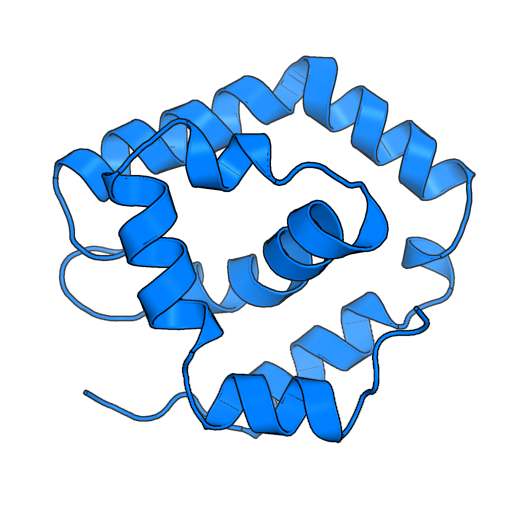 O O . ALA A 1 92 ? -3.342 1.959 -10.438 1.00 90.31 92 ALA A O 1
ATOM 763 N N . TRP A 1 93 ? -1.969 3.568 -9.687 1.00 91.94 93 TRP A N 1
ATOM 764 C CA . TRP A 1 93 ? -1.075 2.657 -8.973 1.00 91.94 93 TRP A CA 1
ATOM 765 C C . TRP A 1 93 ? -1.783 1.978 -7.796 1.00 91.94 93 TRP A C 1
ATOM 767 O O . TRP A 1 93 ? -1.709 0.756 -7.669 1.00 91.94 93 TRP A O 1
ATOM 777 N N . TRP A 1 94 ? -2.492 2.749 -6.966 1.00 91.00 94 TRP A N 1
ATOM 778 C CA . TRP A 1 94 ? -3.223 2.242 -5.808 1.00 91.00 94 TRP A CA 1
ATOM 779 C C . TRP A 1 94 ? -4.308 1.244 -6.214 1.00 91.00 94 TRP A C 1
ATOM 781 O O . TRP A 1 94 ? -4.390 0.158 -5.637 1.00 91.00 94 TRP A O 1
ATOM 791 N N . ASP A 1 95 ? -5.082 1.561 -7.246 1.00 90.12 95 ASP A N 1
ATOM 792 C CA . ASP A 1 95 ? -6.133 0.700 -7.781 1.00 90.12 95 ASP A CA 1
ATOM 793 C C . ASP A 1 95 ? -5.546 -0.616 -8.324 1.00 90.12 95 ASP A C 1
ATOM 795 O O . ASP A 1 95 ? -6.063 -1.698 -8.033 1.00 90.12 95 ASP A O 1
ATOM 799 N N . ASP A 1 96 ? -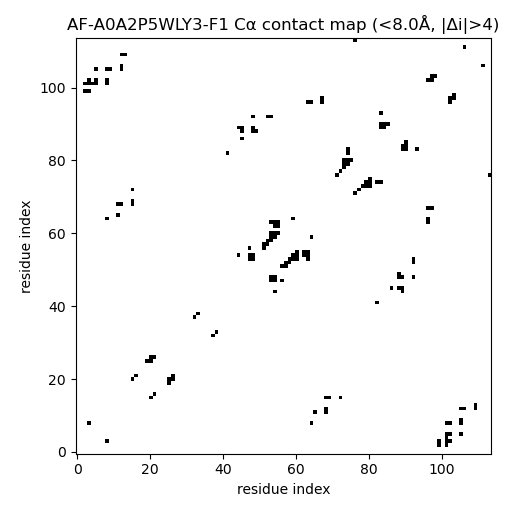4.415 -0.570 -9.042 1.00 91.12 96 ASP A N 1
ATOM 800 C CA . ASP A 1 96 ? -3.754 -1.770 -9.584 1.00 91.12 96 ASP A CA 1
ATOM 801 C C . ASP A 1 96 ? -3.199 -2.694 -8.493 1.00 91.12 96 ASP A C 1
ATOM 803 O O . ASP A 1 96 ? -3.246 -3.918 -8.632 1.00 91.12 96 ASP A O 1
ATOM 807 N N . ILE A 1 97 ? -2.644 -2.150 -7.407 1.00 90.44 97 ILE A N 1
ATOM 808 C CA . ILE A 1 97 ? -2.066 -2.981 -6.341 1.00 90.44 97 ILE A CA 1
ATOM 809 C C . ILE A 1 97 ? -3.118 -3.469 -5.344 1.00 90.44 97 ILE A C 1
ATOM 811 O O . ILE A 1 97 ? -3.028 -4.612 -4.887 1.00 90.44 97 ILE A O 1
ATOM 815 N N . SER A 1 98 ? -4.121 -2.645 -5.031 1.00 88.56 98 SER A N 1
ATOM 816 C CA . SER A 1 98 ? -5.170 -2.972 -4.059 1.00 88.56 98 SER A CA 1
ATOM 817 C C . SER A 1 98 ? -6.215 -3.934 -4.630 1.00 88.56 98 SER A C 1
ATOM 819 O O . SER A 1 98 ? -6.733 -4.780 -3.903 1.00 88.56 98 SER A O 1
ATOM 821 N N . SER A 1 99 ? -6.478 -3.913 -5.938 1.00 90.31 99 SER A N 1
ATOM 822 C CA . SER A 1 99 ? -7.410 -4.851 -6.589 1.00 90.31 99 SER A CA 1
ATOM 823 C C . SER A 1 99 ? -6.867 -6.281 -6.736 1.00 90.31 99 SER A C 1
ATOM 825 O O . SER A 1 99 ? -7.588 -7.187 -7.158 1.00 90.31 99 SER A O 1
ATOM 827 N N . ARG A 1 100 ? -5.602 -6.534 -6.371 1.00 89.12 100 ARG A N 1
ATOM 828 C CA . ARG A 1 100 ? -4.963 -7.841 -6.584 1.00 89.12 100 ARG A CA 1
ATOM 829 C C . ARG A 1 100 ? -5.662 -8.947 -5.784 1.00 89.12 100 ARG A C 1
ATOM 831 O O . ARG A 1 100 ? -5.808 -8.799 -4.568 1.00 89.12 100 ARG A O 1
ATOM 838 N N . PRO A 1 101 ? -5.981 -10.110 -6.394 1.00 89.12 101 PRO A N 1
ATOM 839 C CA . PRO A 1 101 ? -6.701 -11.198 -5.717 1.00 89.12 101 PRO A CA 1
ATOM 840 C C . PRO A 1 101 ? -6.035 -11.677 -4.424 1.00 89.12 101 PRO A C 1
ATOM 842 O O . PRO A 1 101 ? -6.695 -12.004 -3.443 1.00 89.12 101 PRO A O 1
ATOM 845 N N . SER A 1 102 ? -4.706 -11.687 -4.408 1.00 85.50 102 SER A N 1
ATOM 846 C CA . SER A 1 102 ? -3.885 -11.984 -3.237 1.00 85.50 102 SER A CA 1
ATOM 847 C C . SER A 1 102 ? -4.133 -11.017 -2.081 1.00 85.50 102 SER A C 1
ATOM 849 O O . SER A 1 102 ? -4.259 -11.469 -0.951 1.00 85.50 102 SER A O 1
ATOM 851 N N . TRP A 1 103 ? -4.212 -9.711 -2.357 1.00 87.62 103 TRP A N 1
ATOM 852 C CA . TRP A 1 103 ? -4.458 -8.681 -1.348 1.00 87.62 103 TRP A CA 1
ATOM 853 C C . TRP A 1 103 ? -5.901 -8.735 -0.858 1.00 87.62 103 TRP A C 1
ATOM 855 O O . TRP A 1 103 ? -6.138 -8.788 0.344 1.00 87.62 103 TRP A O 1
ATOM 865 N N . GLN A 1 104 ? -6.851 -8.858 -1.786 1.00 87.69 104 GLN A N 1
ATOM 866 C CA . GLN A 1 104 ? -8.268 -9.046 -1.477 1.00 87.69 104 GLN A CA 1
ATOM 867 C C . GLN A 1 104 ? -8.495 -10.259 -0.565 1.00 87.69 104 GLN A C 1
ATOM 869 O O . GLN A 1 104 ? -9.194 -10.165 0.441 1.00 87.69 104 GLN A O 1
ATOM 874 N N . LYS A 1 105 ? -7.819 -11.382 -0.837 1.00 86.75 105 LYS A N 1
ATOM 875 C CA . LYS A 1 105 ? -7.858 -12.564 0.032 1.00 86.75 105 LYS A CA 1
ATOM 876 C C . LYS A 1 105 ? -7.306 -12.281 1.429 1.00 86.75 105 LYS A C 1
ATOM 878 O O . LYS A 1 105 ? -7.808 -12.832 2.401 1.00 86.75 105 LYS A O 1
ATOM 883 N N . VAL A 1 106 ? -6.288 -11.433 1.561 1.00 84.19 106 VAL A N 1
ATOM 884 C CA . VAL A 1 106 ? -5.765 -11.052 2.879 1.00 84.19 106 VAL A CA 1
ATOM 885 C C . VAL A 1 106 ? -6.749 -10.166 3.635 1.00 84.19 106 VAL A C 1
ATOM 887 O O . VAL A 1 106 ? -6.975 -10.423 4.812 1.00 84.19 106 VAL A O 1
ATOM 890 N N . LEU A 1 107 ? -7.383 -9.197 2.973 1.00 82.62 107 LEU A N 1
ATOM 891 C CA . LEU A 1 107 ? -8.435 -8.381 3.589 1.00 82.62 107 LEU A CA 1
ATOM 892 C C . LEU A 1 107 ? -9.623 -9.231 4.063 1.00 82.62 107 LEU A C 1
ATOM 894 O O . LEU A 1 107 ? -10.186 -8.955 5.114 1.00 82.62 107 LEU A O 1
ATOM 898 N N . GLN A 1 108 ? -9.969 -10.295 3.332 1.00 83.75 108 GLN A N 1
ATOM 899 C CA . GLN A 1 108 ? -10.998 -11.255 3.752 1.00 83.75 108 GLN A CA 1
ATOM 900 C C . GLN A 1 108 ? -10.568 -12.090 4.968 1.00 83.75 108 GLN A C 1
ATOM 902 O O . GLN A 1 108 ? -11.367 -12.322 5.870 1.00 83.75 108 GLN A O 1
ATOM 907 N N . LEU A 1 109 ? -9.315 -12.560 4.994 1.00 81.25 109 LEU A N 1
ATOM 908 C CA . LEU A 1 109 ? -8.785 -13.388 6.087 1.00 81.25 109 LEU A CA 1
ATOM 909 C C . LEU A 1 109 ? -8.560 -12.600 7.379 1.00 81.25 109 LEU A C 1
ATOM 911 O O . LEU A 1 109 ? -8.651 -13.155 8.470 1.00 81.25 109 LEU A O 1
ATOM 915 N N . TYR A 1 110 ? -8.233 -11.323 7.243 1.00 70.62 110 TYR A N 1
ATOM 916 C CA . TYR A 1 110 ? -7.943 -10.417 8.340 1.00 70.62 110 TYR A CA 1
ATOM 917 C C . TYR A 1 110 ? -8.844 -9.201 8.202 1.00 70.62 110 TYR A C 1
ATOM 919 O O . TYR A 1 110 ? -8.351 -8.096 7.952 1.00 70.62 110 TYR A O 1
ATOM 927 N N . ALA A 1 111 ? -10.156 -9.449 8.313 1.00 59.59 111 ALA A N 1
ATOM 928 C CA . ALA A 1 111 ? -11.181 -8.417 8.281 1.00 59.59 111 ALA A CA 1
ATOM 929 C C . ALA A 1 111 ? -10.678 -7.209 9.082 1.00 59.59 111 ALA A C 1
ATOM 931 O O . ALA A 1 111 ? -10.397 -7.361 10.279 1.00 59.59 111 ALA A O 1
ATOM 932 N N . PRO A 1 112 ? -10.484 -6.045 8.432 1.00 53.91 112 PRO A N 1
ATOM 933 C CA . PRO A 1 112 ? -10.093 -4.849 9.146 1.00 53.91 112 PRO A CA 1
ATOM 934 C C . PRO A 1 112 ? -11.078 -4.663 10.303 1.00 53.91 112 PRO A C 1
ATOM 936 O O . PRO A 1 112 ? -12.276 -4.880 10.109 1.00 53.91 112 PRO A O 1
ATOM 939 N N . PRO A 1 113 ? -10.618 -4.305 11.510 1.00 51.00 113 PRO A N 1
ATOM 940 C CA . PRO A 1 113 ? -11.529 -3.781 12.513 1.00 51.00 113 PRO A CA 1
ATOM 941 C C . PRO A 1 113 ? -12.088 -2.486 11.920 1.00 51.00 113 PRO A C 1
ATOM 943 O O . PRO A 1 113 ? -11.402 -1.469 11.940 1.00 51.00 113 PRO A O 1
ATOM 946 N N . PHE A 1 114 ? -13.240 -2.547 11.263 1.00 49.75 114 PHE A N 1
ATOM 947 C CA . PHE A 1 114 ? -13.908 -1.340 10.801 1.00 49.75 114 PHE A CA 1
ATOM 948 C C . PHE A 1 114 ? -14.271 -0.504 12.025 1.00 49.75 114 PHE A C 1
ATOM 950 O O . PHE A 1 114 ? -14.880 -1.078 12.960 1.00 49.75 114 PHE A O 1
#

Radius of gyration: 14.01 Å; Cα contacts (8 Å, |Δi|>4): 92; chains: 1; bounding box: 24×33×35 Å

Solvent-accessible surface area (backbone atoms only — not comparable to full-atom values): 6535 Å² total; per-residue (Å²): 133,86,80,67,60,53,65,64,48,42,58,49,49,56,57,62,67,35,69,67,67,73,33,69,69,43,54,52,49,48,53,51,44,37,77,77,43,38,62,59,53,52,49,50,49,50,66,35,32,73,77,23,71,25,76,76,29,87,51,92,42,72,64,49,57,71,44,49,55,59,50,50,45,38,37,65,78,64,67,42,45,62,79,36,69,76,34,74,49,48,31,54,38,48,52,62,60,59,68,31,69,46,48,47,51,34,48,67,76,53,61,70,89,124

InterPro domains:
  IPR004046 Glutathione S-transferase, C-terminal [PF00043] (41-101)
  IPR010987 Glutathione S-transferase, C-terminal-like [PS50405] (1-114)
  IPR036282 Glutathione S-transferase, C-terminal domain superfamily [SSF47616] (48-107)

Organism: Gossypium barbadense (NCBI:txid3634)

Nearest PDB structures (foldseek):
  6f05-assembly3_C  TM=7.452E-01  e=3.278E-05  Arabidopsis thaliana
  8agq-assembly1_A  TM=7.031E-01  e=1.019E-04  Populus trichocarpa
  6f05-assembly2_A  TM=7.367E-01  e=1.190E-04  Arabidopsis thaliana
  6f05-assembly6_G  TM=6.828E-01  e=1.319E-04  Arabidopsis thaliana
  6f05-assembly4_E  TM=6.485E-01  e=7.481E-05  Arabidopsis thaliana

Sequence (114 aa):
MQPLPLRAAQDLVRFLHQPIYRNQRFKLWLSYFEIYGGLAILLAYFLRLSKNKYLAGDFFSLADLSHLPFTQYLVGQMGKEYMTTNSKHVSAWWDDISSRPSWQKVLQLYAPPF

Secondary structure (DSSP, 8-state):
-PPPPHHHHHHHHHHHTSHHHHSHHHHHHHHHHIIIIIHHHHHHHHHHHTT-SBTTBSS--HHHHHHHHHHHHHHHHS--THHHHT-HHHHHHHHHHHT-HHHHHHHHHT----

Mean predicted aligned error: 7.95 Å

Foldseek 3Di:
DDADDLVLLLVLLVVCPDVCVVDPVNVVVVVVCCVVPVVVVLVLQCVQLVQALDSVHPDDDVVLSNCLNVVCCCVPVVVVVCSQPVDPSSVNSNCVSCVRPSNVVSCVVNVPPD